Protein AF-A0A8T7JEB2-F1 (afdb_monomer)

Foldseek 3Di:
DDDDCVVVVNDDDPCVVVCVVVVVVV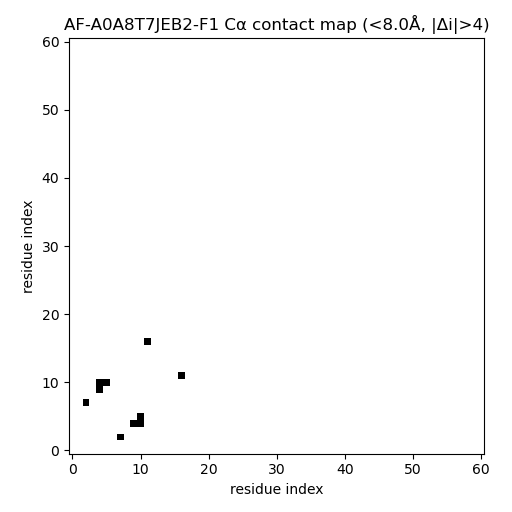VVVVVVPDPDDDDDDDDDPDPDPPPPDPDDPDDDD

Solvent-accessible surface area (backbone atoms only — not comparable to full-atom values): 4377 Å² total; per-residue (Å²): 134,89,78,63,45,71,87,70,65,65,75,78,58,72,68,54,62,52,48,51,52,52,53,50,52,51,54,49,53,53,56,75,71,51,91,76,84,89,79,81,74,86,73,78,78,72,77,71,77,76,94,74,69,101,74,74,98,73,80,87,135

Mean predicted aligned error: 12.62 Å

Structure (mmCIF, N/CA/C/O backbone):
data_AF-A0A8T7JEB2-F1
#
_entry.id   AF-A0A8T7JEB2-F1
#
loop_
_atom_site.group_PDB
_atom_site.id
_atom_site.type_symbol
_atom_site.label_atom_id
_atom_site.label_alt_id
_atom_site.label_comp_id
_atom_site.label_asym_id
_atom_site.label_entity_id
_atom_site.label_seq_id
_atom_site.pdbx_PDB_ins_code
_atom_site.Cartn_x
_atom_site.Cartn_y
_atom_site.Cartn_z
_atom_site.occupancy
_atom_site.B_iso_or_equiv
_atom_site.auth_seq_id
_atom_site.auth_comp_id
_atom_site.auth_asym_id
_atom_site.auth_atom_id
_atom_site.pdbx_PDB_model_num
ATOM 1 N N . GLU A 1 1 ? -12.634 -20.154 17.458 1.00 81.12 1 GLU A N 1
ATOM 2 C CA . GLU A 1 1 ? -13.917 -20.145 16.725 1.00 81.12 1 GLU A CA 1
ATOM 3 C C . GLU A 1 1 ? -13.978 -18.921 15.836 1.00 81.12 1 GLU A C 1
ATOM 5 O O . GLU A 1 1 ? -13.280 -17.953 16.114 1.00 81.12 1 GLU A O 1
ATOM 10 N N . TYR A 1 2 ? -14.775 -18.978 14.775 1.00 91.00 2 TYR A N 1
ATOM 11 C CA . TYR A 1 2 ? -15.146 -17.785 14.017 1.00 91.00 2 TYR A CA 1
ATOM 12 C C . TYR A 1 2 ? -16.281 -17.058 14.745 1.00 91.00 2 TYR A C 1
ATOM 14 O O . TYR A 1 2 ? -17.096 -17.708 15.396 1.00 91.00 2 TYR A O 1
ATOM 22 N N . GLY A 1 3 ? -16.356 -15.736 14.620 1.00 94.25 3 GLY A N 1
ATOM 23 C CA . GLY A 1 3 ? -17.449 -14.951 15.191 1.00 94.25 3 GLY A CA 1
ATOM 24 C C . GLY A 1 3 ? -17.361 -13.471 14.830 1.00 94.25 3 GLY A C 1
ATOM 25 O O . GLY A 1 3 ? -16.566 -13.088 13.968 1.00 94.25 3 GLY A O 1
ATOM 26 N N . ASP A 1 4 ? -18.214 -12.665 15.460 1.00 96.88 4 ASP A N 1
ATOM 27 C CA . ASP A 1 4 ? -18.369 -11.246 15.145 1.00 96.88 4 ASP A CA 1
ATOM 28 C C . ASP A 1 4 ? -17.153 -10.417 15.593 1.00 96.88 4 ASP A C 1
ATOM 30 O O . ASP A 1 4 ? -16.772 -10.398 16.763 1.00 96.88 4 ASP A O 1
ATOM 34 N N . MET A 1 5 ? -16.528 -9.716 14.645 1.00 95.75 5 MET A N 1
ATOM 35 C CA . MET A 1 5 ? -15.292 -8.970 14.897 1.00 95.75 5 MET A CA 1
ATOM 36 C C . MET A 1 5 ? -15.508 -7.712 15.748 1.00 95.75 5 MET A C 1
ATOM 38 O O . MET A 1 5 ? -14.581 -7.297 16.446 1.00 95.75 5 MET A O 1
ATOM 42 N N . PHE A 1 6 ? -16.708 -7.119 15.730 1.00 95.38 6 PHE A N 1
ATOM 43 C CA . PHE A 1 6 ? -17.029 -5.963 16.568 1.00 95.38 6 PHE A CA 1
ATOM 44 C C . PHE A 1 6 ? -17.208 -6.379 18.027 1.00 95.38 6 PHE A C 1
ATOM 46 O O . PHE A 1 6 ? -16.624 -5.745 18.906 1.00 95.38 6 PHE A O 1
ATOM 53 N N . GLU A 1 7 ? -17.949 -7.458 18.289 1.00 96.81 7 GLU A N 1
ATOM 54 C CA . GLU A 1 7 ? -18.129 -8.010 19.640 1.00 96.81 7 GLU A CA 1
ATOM 55 C C . GLU A 1 7 ? -16.800 -8.480 20.247 1.00 96.81 7 GLU A C 1
ATOM 57 O O . GLU A 1 7 ? -16.564 -8.324 21.445 1.00 96.81 7 GLU A O 1
ATOM 62 N N . MET A 1 8 ? -15.895 -8.989 19.410 1.00 96.44 8 MET A N 1
ATOM 63 C CA . MET A 1 8 ? -14.536 -9.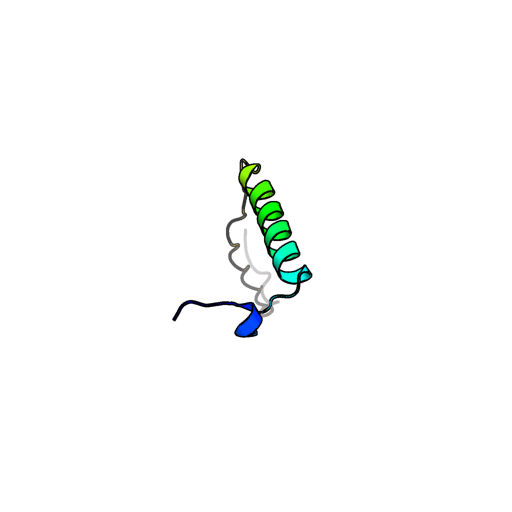371 19.806 1.00 96.44 8 MET A CA 1
ATOM 64 C C . MET A 1 8 ? -13.581 -8.177 19.986 1.00 96.44 8 MET A C 1
ATOM 66 O O . MET A 1 8 ? -12.446 -8.372 20.421 1.00 96.44 8 MET A O 1
ATOM 70 N N . GLY A 1 9 ? -14.001 -6.951 19.651 1.00 96.31 9 GLY A N 1
ATOM 71 C CA . GLY A 1 9 ? -13.179 -5.740 19.764 1.00 96.31 9 GLY A CA 1
ATOM 72 C C . GLY A 1 9 ? -12.056 -5.627 18.725 1.00 96.31 9 GLY A C 1
ATOM 73 O O . GLY A 1 9 ? -11.132 -4.833 18.905 1.00 96.31 9 GLY A O 1
ATOM 74 N N . ILE A 1 10 ? -12.119 -6.397 17.635 1.00 96.06 10 ILE A N 1
ATOM 75 C CA . ILE A 1 10 ? -11.149 -6.370 16.534 1.00 96.06 10 ILE A CA 1
ATOM 76 C C . ILE A 1 10 ? -11.607 -5.312 15.525 1.00 96.06 10 ILE A C 1
ATOM 78 O O . ILE A 1 10 ? -12.311 -5.607 14.559 1.00 96.06 10 ILE A O 1
ATOM 82 N N . ILE A 1 11 ? -11.236 -4.057 15.777 1.00 95.62 11 ILE A N 1
ATOM 83 C CA . ILE A 1 11 ? -11.684 -2.906 14.985 1.00 95.62 11 ILE A CA 1
ATOM 84 C C . ILE A 1 11 ? -10.479 -2.169 14.405 1.00 95.62 11 ILE A C 1
ATOM 86 O O . ILE A 1 11 ? -9.633 -1.666 15.144 1.00 95.62 11 ILE A O 1
ATOM 90 N N . ASP A 1 12 ? -10.457 -2.030 13.079 1.00 97.62 12 ASP A N 1
ATOM 91 C CA . ASP A 1 12 ? -9.477 -1.204 12.381 1.00 97.62 12 ASP A CA 1
ATOM 92 C C . ASP A 1 12 ? -10.015 0.214 12.134 1.00 97.62 12 ASP A C 1
ATOM 94 O O . ASP A 1 12 ? -11.162 0.390 11.705 1.00 97.62 12 ASP A O 1
ATOM 98 N N . PRO A 1 13 ? -9.200 1.266 12.337 1.00 97.88 13 PRO A N 1
ATOM 99 C CA . PRO A 1 13 ? -9.597 2.619 11.979 1.00 97.88 13 PRO A CA 1
ATOM 100 C C . PRO A 1 13 ? -9.870 2.733 10.475 1.00 97.88 13 PRO A C 1
ATOM 102 O O . PRO A 1 13 ? -9.039 2.338 9.658 1.00 97.88 13 PRO A O 1
ATOM 105 N N . THR A 1 14 ? -10.960 3.402 10.085 1.00 97.62 14 THR A N 1
ATOM 106 C CA . THR A 1 14 ? -11.342 3.593 8.668 1.00 97.62 14 THR A CA 1
ATOM 107 C C . THR A 1 14 ? -10.194 4.107 7.794 1.00 97.62 14 THR A C 1
ATOM 109 O O . THR A 1 14 ? -10.038 3.706 6.640 1.00 97.62 14 THR A O 1
ATOM 112 N N . LYS A 1 15 ? -9.360 5.000 8.342 1.00 98.19 15 LYS A N 1
ATOM 113 C CA . LYS A 1 15 ? -8.201 5.556 7.636 1.00 98.19 15 LYS A CA 1
ATOM 114 C C . LYS A 1 15 ? -7.162 4.483 7.288 1.00 98.19 15 LYS A C 1
ATOM 116 O O . LYS A 1 15 ? -6.562 4.585 6.223 1.00 98.19 15 LYS A O 1
ATOM 121 N N . VAL A 1 16 ? -6.951 3.487 8.151 1.00 98.44 16 VAL A N 1
ATOM 122 C CA . VAL A 1 16 ? -5.940 2.435 7.961 1.00 98.44 16 VAL A CA 1
ATOM 123 C C . VAL A 1 16 ? -6.305 1.581 6.755 1.00 98.44 16 VAL A C 1
ATOM 125 O O . VAL A 1 16 ? -5.546 1.553 5.789 1.00 98.44 16 VAL A O 1
ATOM 128 N N . THR A 1 17 ? -7.498 0.985 6.745 1.00 98.06 17 THR A N 1
ATOM 129 C CA . THR A 1 17 ? -7.942 0.122 5.640 1.00 98.06 17 THR A CA 1
ATOM 130 C C . THR A 1 17 ? -8.041 0.893 4.324 1.00 98.06 17 THR A C 1
ATOM 132 O O . THR A 1 17 ? -7.591 0.406 3.285 1.00 98.06 17 THR A O 1
ATOM 135 N N . ARG A 1 18 ? -8.558 2.134 4.356 1.00 98.50 18 ARG A N 1
ATOM 136 C CA . ARG A 1 18 ? -8.671 2.974 3.153 1.00 98.50 18 ARG A CA 1
ATOM 137 C C . ARG A 1 18 ? -7.306 3.279 2.545 1.00 98.50 18 ARG A C 1
ATOM 139 O O . ARG A 1 18 ? -7.124 3.103 1.343 1.00 98.50 18 ARG A O 1
ATOM 146 N N . LEU A 1 19 ? -6.363 3.758 3.356 1.00 98.56 19 LEU A N 1
ATOM 147 C CA . LEU A 1 19 ? -5.039 4.121 2.858 1.00 98.56 19 LEU A CA 1
ATOM 148 C C . LEU A 1 19 ? -4.238 2.891 2.440 1.00 98.56 19 LEU A C 1
ATOM 150 O O . LEU A 1 19 ? -3.548 2.962 1.429 1.00 98.56 19 LEU A O 1
ATOM 154 N N . ALA A 1 20 ? -4.357 1.769 3.155 1.00 98.62 20 ALA A N 1
ATOM 155 C CA . ALA A 1 20 ? -3.699 0.523 2.771 1.00 98.62 20 ALA A CA 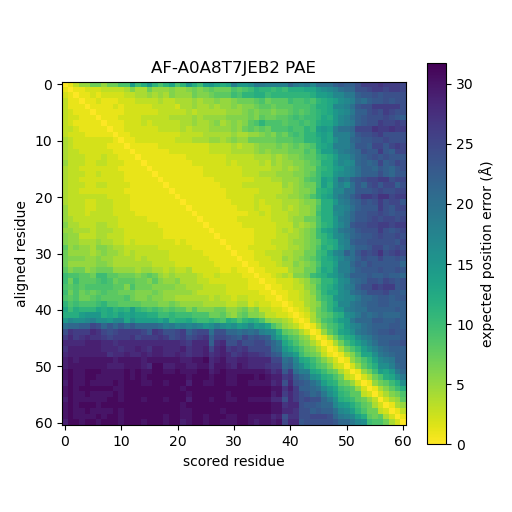1
ATOM 156 C C . ALA A 1 20 ? -4.110 0.095 1.354 1.00 98.62 20 ALA A C 1
ATOM 158 O O . ALA A 1 20 ? -3.244 -0.109 0.502 1.00 98.62 20 ALA A O 1
ATOM 159 N N . LEU A 1 21 ? -5.418 0.057 1.071 1.00 98.44 21 LEU A N 1
ATOM 160 C CA . LEU A 1 21 ? -5.927 -0.298 -0.254 1.00 98.44 21 LEU A CA 1
ATOM 161 C C . LEU A 1 21 ? -5.499 0.713 -1.326 1.00 98.44 21 LEU A C 1
ATOM 163 O O . LEU A 1 21 ? -5.006 0.319 -2.380 1.00 98.44 21 LEU A O 1
ATOM 167 N N . GLN A 1 22 ? -5.671 2.011 -1.064 1.00 98.56 22 GLN A N 1
ATOM 168 C CA . GLN A 1 22 ? -5.360 3.063 -2.037 1.00 98.56 22 GLN A CA 1
ATOM 169 C C . GLN A 1 22 ? -3.869 3.102 -2.392 1.00 98.56 22 GLN A C 1
ATOM 171 O O . GLN A 1 22 ? -3.519 3.194 -3.568 1.00 98.56 22 GLN A O 1
ATOM 176 N N . ASN A 1 23 ? -2.988 2.992 -1.397 1.00 98.38 23 ASN A N 1
ATOM 177 C CA . ASN A 1 23 ? -1.544 3.010 -1.617 1.00 98.38 23 ASN A CA 1
ATOM 178 C C . ASN A 1 23 ? -1.077 1.748 -2.353 1.00 98.38 23 ASN A C 1
ATOM 180 O O . ASN A 1 23 ? -0.275 1.851 -3.280 1.00 98.38 23 ASN A O 1
ATOM 184 N N . ALA A 1 24 ? -1.611 0.576 -1.989 1.00 98.50 24 ALA A N 1
ATOM 185 C CA . ALA A 1 24 ? -1.302 -0.673 -2.680 1.00 98.50 24 ALA A CA 1
ATOM 186 C C . ALA A 1 24 ? -1.750 -0.630 -4.147 1.00 98.50 24 ALA A C 1
ATOM 188 O O . ALA A 1 24 ? -0.960 -0.936 -5.039 1.00 98.50 24 ALA A O 1
ATOM 189 N N . ALA A 1 25 ? -2.984 -0.186 -4.406 1.00 98.44 25 ALA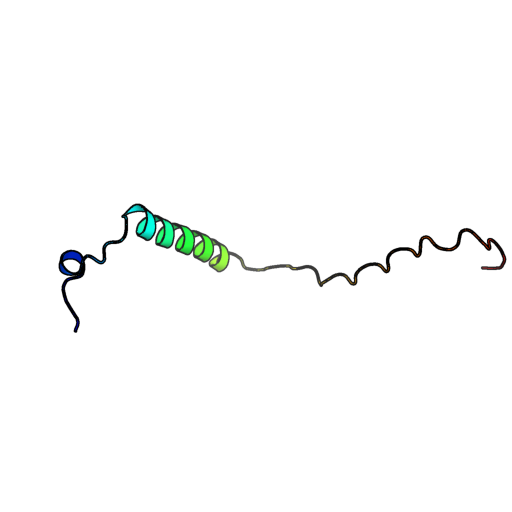 A N 1
ATOM 190 C CA . ALA A 1 25 ? -3.504 -0.039 -5.762 1.00 98.44 25 ALA A CA 1
ATOM 191 C C . ALA A 1 25 ? -2.685 0.966 -6.590 1.00 98.44 25 ALA A C 1
ATOM 193 O O . ALA A 1 25 ? -2.424 0.714 -7.762 1.00 98.44 25 ALA A O 1
ATOM 194 N N . SER A 1 26 ? -2.237 2.069 -5.981 1.00 98.50 26 SER A N 1
ATOM 195 C CA . SER A 1 26 ? -1.388 3.074 -6.635 1.00 98.50 26 SER A CA 1
ATOM 196 C C . SER A 1 26 ? -0.052 2.487 -7.109 1.00 98.50 26 SER A C 1
ATOM 198 O O . SER A 1 26 ? 0.295 2.601 -8.285 1.00 98.50 26 SER A O 1
ATOM 200 N N . VAL A 1 27 ? 0.670 1.787 -6.225 1.00 97.94 27 VAL A N 1
ATOM 201 C CA . VAL A 1 27 ? 1.945 1.142 -6.584 1.00 97.94 27 VAL A CA 1
ATOM 202 C C . VAL A 1 27 ? 1.725 0.032 -7.611 1.00 97.94 27 VAL A C 1
ATOM 204 O O . VAL A 1 27 ? 2.480 -0.065 -8.575 1.00 97.94 27 VAL A O 1
ATOM 207 N N . ALA A 1 28 ? 0.674 -0.777 -7.454 1.00 98.00 28 ALA A N 1
ATOM 2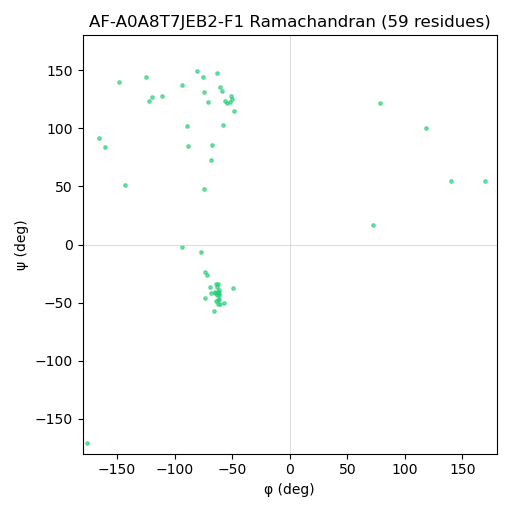08 C CA . ALA A 1 28 ? 0.348 -1.828 -8.412 1.00 98.00 28 ALA A CA 1
ATOM 209 C C . ALA A 1 28 ? 0.050 -1.261 -9.810 1.00 98.00 28 ALA A C 1
ATOM 211 O O . ALA A 1 28 ? 0.557 -1.788 -10.796 1.00 98.00 28 ALA A O 1
ATOM 212 N N . ALA A 1 29 ? -0.711 -0.166 -9.903 1.00 97.69 29 ALA A N 1
ATOM 213 C CA . ALA A 1 29 ? -1.003 0.496 -11.172 1.00 97.69 29 ALA A CA 1
ATOM 214 C C . ALA A 1 29 ? 0.272 1.014 -11.858 1.00 97.69 29 ALA A C 1
ATOM 216 O O . ALA A 1 29 ? 0.443 0.828 -13.066 1.00 97.69 29 ALA A O 1
ATOM 217 N N . LEU A 1 30 ? 1.190 1.604 -11.087 1.00 96.88 30 LEU A N 1
ATOM 218 C CA . LEU A 1 30 ? 2.496 2.028 -11.588 1.00 96.88 30 LEU A CA 1
ATOM 219 C C . LEU A 1 30 ? 3.308 0.838 -12.118 1.00 96.88 30 LEU A C 1
ATOM 221 O O . LEU A 1 30 ? 3.8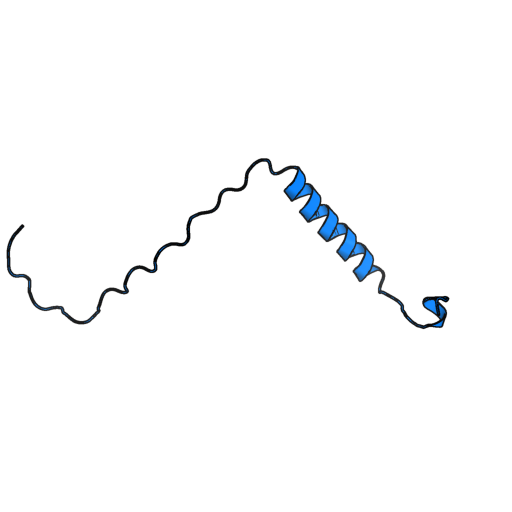15 0.897 -13.233 1.00 96.88 30 LEU A O 1
ATOM 225 N N . MET A 1 31 ? 3.382 -0.262 -11.365 1.00 95.75 31 MET A N 1
ATOM 226 C CA . MET A 1 31 ? 4.141 -1.448 -11.776 1.00 95.75 31 MET A CA 1
ATOM 227 C C . MET A 1 31 ? 3.558 -2.119 -13.025 1.00 95.75 31 MET A C 1
ATOM 229 O O . MET A 1 31 ? 4.315 -2.502 -13.908 1.00 95.75 31 MET A O 1
ATOM 233 N N . ILE A 1 32 ? 2.228 -2.228 -13.130 1.00 96.94 32 ILE A N 1
ATOM 234 C CA . ILE A 1 32 ? 1.551 -2.858 -14.280 1.00 96.94 32 ILE A CA 1
ATOM 235 C C . ILE A 1 32 ? 1.795 -2.087 -15.582 1.00 96.94 32 ILE A C 1
ATOM 237 O O . ILE A 1 32 ? 1.869 -2.691 -16.644 1.00 96.94 32 ILE A O 1
ATOM 241 N N . THR A 1 33 ? 1.898 -0.761 -15.508 1.00 96.62 33 THR A N 1
ATOM 242 C CA . THR A 1 33 ? 2.079 0.105 -16.687 1.00 96.62 33 THR A CA 1
ATOM 243 C C . THR A 1 33 ? 3.546 0.412 -16.990 1.00 96.62 33 THR A C 1
ATOM 245 O O . THR A 1 33 ? 3.850 1.093 -17.969 1.00 96.62 33 THR A O 1
ATOM 248 N N . THR A 1 34 ? 4.469 -0.087 -16.163 1.00 95.75 34 THR A N 1
ATOM 249 C CA . THR A 1 34 ? 5.909 0.061 -16.371 1.00 95.75 34 THR A CA 1
ATOM 250 C C . THR A 1 34 ? 6.431 -1.104 -17.208 1.00 95.75 34 THR A C 1
ATOM 252 O O . THR A 1 34 ? 6.667 -2.194 -16.699 1.00 95.75 34 THR A O 1
ATOM 255 N N . GLU A 1 35 ? 6.661 -0.856 -18.496 1.00 95.31 35 GLU A N 1
ATOM 256 C CA . GLU A 1 35 ? 7.143 -1.870 -19.450 1.00 95.31 35 GLU A CA 1
ATOM 257 C C . GLU A 1 35 ? 8.629 -2.240 -19.263 1.00 95.31 35 GLU A C 1
ATOM 259 O O . GLU A 1 35 ? 9.064 -3.316 -19.670 1.00 95.31 35 GLU A O 1
ATOM 264 N N . ALA A 1 36 ? 9.435 -1.358 -18.661 1.00 94.69 36 ALA A N 1
ATOM 265 C CA . ALA A 1 36 ? 10.857 -1.600 -18.431 1.00 94.69 36 ALA A CA 1
ATOM 266 C C . ALA A 1 36 ? 11.356 -0.916 -17.153 1.00 94.69 36 ALA A C 1
ATOM 268 O O . ALA A 1 36 ? 11.027 0.238 -16.879 1.00 94.69 36 ALA A O 1
ATOM 269 N N . MET A 1 37 ? 12.213 -1.614 -16.408 1.00 93.25 37 MET A N 1
ATOM 270 C CA . MET A 1 37 ? 12.965 -1.068 -15.277 1.00 93.25 37 MET A CA 1
ATOM 271 C C . MET A 1 37 ? 14.460 -1.195 -15.565 1.00 93.25 37 MET A C 1
ATOM 273 O O . MET A 1 37 ? 14.944 -2.279 -15.883 1.00 93.25 37 MET A O 1
ATOM 277 N N . VAL A 1 38 ? 15.191 -0.086 -15.452 1.00 94.56 38 VAL A N 1
ATOM 278 C CA . VAL A 1 38 ? 16.645 -0.039 -15.650 1.00 94.56 38 VAL A CA 1
ATOM 279 C C . VAL A 1 38 ? 17.306 0.224 -14.305 1.00 94.56 38 VAL A C 1
ATOM 281 O O . VAL A 1 38 ? 16.953 1.181 -13.619 1.00 94.56 38 VAL A O 1
ATOM 284 N N . ALA A 1 39 ? 18.269 -0.617 -13.937 1.00 95.00 39 ALA A N 1
ATOM 285 C CA . ALA A 1 39 ? 19.075 -0.459 -12.733 1.00 95.00 39 ALA A CA 1
ATOM 286 C C . ALA A 1 39 ? 20.565 -0.456 -13.094 1.00 95.00 39 ALA A C 1
ATOM 288 O O . ALA A 1 39 ? 20.992 -1.175 -13.998 1.00 95.00 39 ALA A O 1
ATOM 289 N N . GLU A 1 40 ? 21.357 0.350 -12.384 1.00 93.38 40 GLU A N 1
ATOM 290 C CA . GLU A 1 40 ? 22.818 0.293 -12.473 1.00 93.38 40 GLU A CA 1
ATOM 291 C C . GLU A 1 40 ? 23.340 -0.930 -11.712 1.00 93.38 40 GLU A C 1
ATOM 293 O O . GLU A 1 40 ? 22.821 -1.291 -10.652 1.00 93.38 40 GLU A O 1
ATOM 298 N N . LEU A 1 41 ? 24.398 -1.554 -12.233 1.00 91.44 41 LEU A N 1
ATOM 299 C CA . LEU A 1 41 ? 25.117 -2.581 -11.487 1.00 91.44 41 LEU A CA 1
ATOM 300 C C . LEU A 1 41 ? 25.743 -1.968 -10.224 1.00 91.44 41 LEU A C 1
ATOM 302 O O . LEU A 1 41 ? 26.171 -0.807 -10.260 1.00 91.44 41 LEU A O 1
ATOM 306 N N . PRO A 1 42 ? 25.846 -2.735 -9.123 1.00 89.06 42 PRO A N 1
ATOM 307 C CA . PRO A 1 42 ? 26.619 -2.316 -7.965 1.00 89.06 42 PRO A CA 1
ATOM 308 C C . PRO A 1 42 ? 28.018 -1.878 -8.401 1.00 89.06 42 PRO A C 1
ATOM 310 O O . PRO A 1 42 ? 28.730 -2.622 -9.076 1.00 89.06 42 PRO A O 1
ATOM 313 N N . LYS A 1 43 ? 28.402 -0.655 -8.035 1.00 85.62 43 LYS A N 1
ATOM 314 C CA . LYS A 1 43 ? 29.760 -0.162 -8.261 1.00 85.62 43 LYS A CA 1
ATOM 315 C C . LYS A 1 43 ? 30.668 -0.836 -7.244 1.00 85.62 43 LYS A C 1
ATOM 317 O O . LYS A 1 43 ? 30.351 -0.834 -6.054 1.00 85.62 43 LYS A O 1
ATOM 322 N N . GLU A 1 44 ? 31.795 -1.382 -7.693 1.00 80.31 44 GLU A N 1
ATOM 323 C CA . GLU A 1 44 ? 32.871 -1.672 -6.752 1.00 80.31 44 GLU A CA 1
ATOM 324 C C . GLU A 1 44 ? 33.259 -0.357 -6.075 1.00 80.31 44 GLU A C 1
ATOM 326 O O . GLU A 1 44 ? 33.385 0.681 -6.734 1.00 80.31 44 GLU A O 1
ATOM 331 N N . ALA A 1 45 ? 33.369 -0.376 -4.746 1.00 75.12 45 ALA A N 1
ATOM 332 C CA . ALA A 1 45 ? 33.857 0.784 -4.025 1.00 75.12 45 ALA A CA 1
ATOM 333 C C . ALA A 1 45 ? 35.236 1.121 -4.596 1.00 75.12 45 ALA A C 1
ATOM 335 O O . ALA A 1 45 ? 36.119 0.263 -4.615 1.00 75.12 45 ALA A O 1
ATOM 336 N N . ALA A 1 46 ? 35.414 2.354 -5.079 1.00 66.75 46 ALA A N 1
ATOM 337 C CA . ALA A 1 46 ? 36.74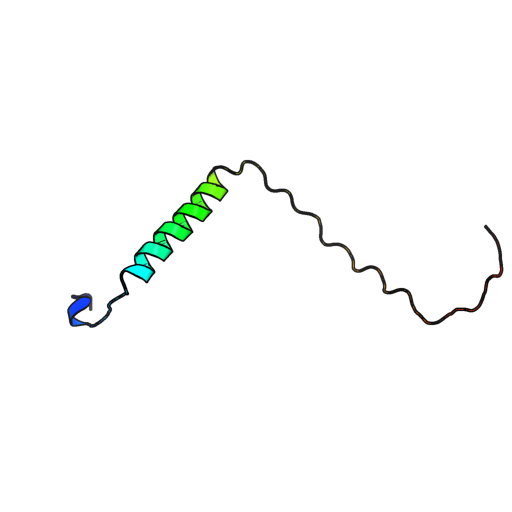3 2.839 -5.407 1.00 66.75 46 ALA A CA 1
ATOM 338 C C . ALA A 1 46 ? 37.612 2.590 -4.173 1.00 66.75 46 ALA A C 1
ATOM 340 O O . ALA A 1 46 ? 37.243 3.027 -3.077 1.00 66.75 46 ALA A O 1
ATOM 341 N N . ALA A 1 47 ? 38.711 1.847 -4.337 1.00 62.47 47 ALA A N 1
ATOM 342 C CA . ALA A 1 47 ? 39.726 1.758 -3.303 1.00 62.47 47 ALA A CA 1
ATOM 343 C C . ALA A 1 47 ? 40.010 3.199 -2.876 1.00 62.47 47 ALA A C 1
ATOM 345 O O . ALA A 1 47 ? 40.387 4.023 -3.714 1.00 62.47 47 ALA A O 1
ATOM 346 N N . ALA A 1 48 ? 39.691 3.529 -1.620 1.00 61.47 48 ALA A N 1
ATOM 347 C CA . ALA A 1 48 ? 39.956 4.857 -1.099 1.00 61.47 48 ALA A CA 1
ATOM 348 C C . ALA A 1 48 ? 41.427 5.149 -1.413 1.00 61.47 48 ALA A C 1
ATOM 350 O O . ALA A 1 48 ? 42.257 4.276 -1.138 1.00 61.47 48 ALA A O 1
ATOM 351 N N . PRO A 1 49 ? 41.756 6.285 -2.055 1.00 54.66 49 PRO A N 1
ATOM 352 C CA . PRO A 1 49 ? 43.144 6.592 -2.331 1.00 54.66 49 PRO A CA 1
ATOM 353 C C . PRO A 1 49 ? 43.879 6.530 -0.999 1.00 54.66 49 PRO A C 1
ATOM 355 O O . PRO A 1 49 ? 43.486 7.196 -0.038 1.00 54.66 49 PRO A O 1
ATOM 358 N N . ASP A 1 50 ? 44.883 5.659 -0.936 1.00 56.25 50 ASP A N 1
ATOM 359 C CA . ASP A 1 50 ? 45.771 5.566 0.206 1.00 56.25 50 ASP A CA 1
ATOM 360 C C . ASP A 1 50 ? 46.407 6.950 0.368 1.00 56.25 50 ASP A C 1
ATOM 362 O O . ASP A 1 50 ? 47.265 7.364 -0.414 1.00 56.25 50 ASP A O 1
ATOM 366 N N . MET A 1 51 ? 45.916 7.724 1.338 1.00 54.56 51 MET A N 1
ATOM 367 C CA . MET A 1 51 ? 46.450 9.034 1.722 1.00 54.56 51 MET A CA 1
ATOM 368 C C . MET A 1 51 ? 47.752 8.836 2.513 1.00 54.56 51 MET A C 1
ATOM 370 O O . MET A 1 51 ? 47.947 9.399 3.589 1.00 54.56 51 MET A O 1
ATOM 374 N N . GLY A 1 52 ? 48.636 8.000 1.973 1.00 52.53 52 GLY A N 1
ATOM 375 C CA . GLY A 1 52 ? 49.814 7.449 2.617 1.00 52.53 52 GLY A CA 1
ATOM 376 C C . GLY A 1 52 ? 50.978 7.334 1.641 1.00 52.53 52 GLY A C 1
ATOM 377 O O . GLY A 1 52 ? 51.578 6.277 1.520 1.00 52.53 52 GLY A O 1
ATOM 378 N N . GLY A 1 53 ? 51.320 8.406 0.917 1.00 45.22 53 GLY A N 1
ATOM 379 C CA . GLY A 1 53 ? 52.513 8.342 0.070 1.00 45.22 53 GLY A CA 1
ATOM 380 C C . GLY A 1 53 ? 52.723 9.483 -0.909 1.00 45.22 53 GLY A C 1
ATOM 381 O O . GLY A 1 53 ? 52.930 9.239 -2.092 1.00 45.22 53 GLY A O 1
ATOM 382 N N . MET A 1 54 ? 52.741 10.733 -0.441 1.00 51.03 54 MET A N 1
ATOM 383 C CA . MET A 1 54 ? 53.381 11.825 -1.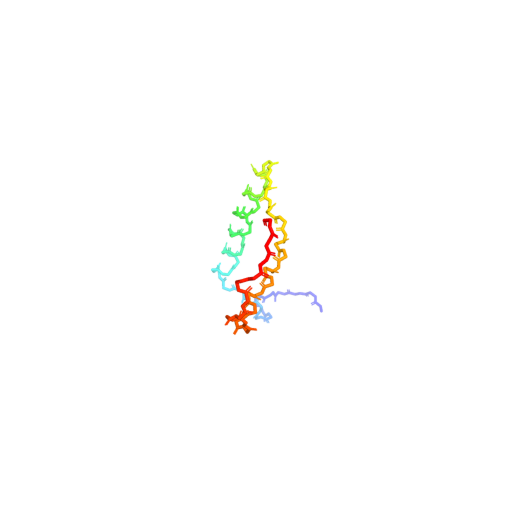188 1.00 51.03 54 MET A CA 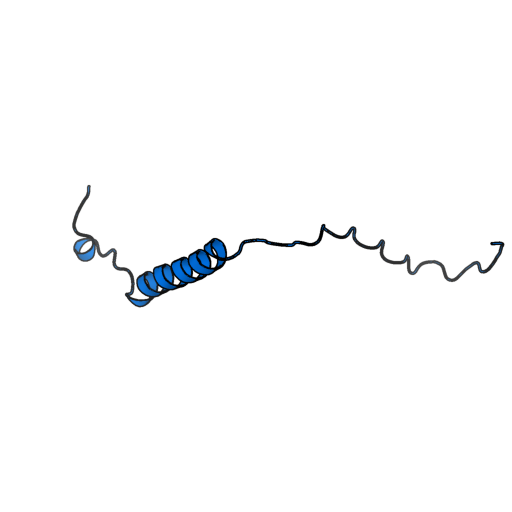1
ATOM 384 C C . MET A 1 54 ? 54.906 11.605 -1.208 1.00 51.03 54 MET A C 1
ATOM 386 O O . MET A 1 54 ? 55.655 12.272 -0.497 1.00 51.03 54 MET A O 1
ATOM 390 N N . GLY A 1 55 ? 55.375 10.632 -1.988 1.00 51.50 55 GLY A N 1
ATOM 391 C CA . GLY A 1 55 ? 56.790 10.291 -2.067 1.00 51.50 55 GLY A CA 1
ATOM 392 C C . GLY A 1 55 ? 57.100 9.403 -3.261 1.00 51.50 55 GLY A C 1
ATOM 393 O O . GLY A 1 55 ? 57.061 8.186 -3.145 1.00 51.50 55 GLY A O 1
ATOM 394 N N . GLY A 1 56 ? 57.452 10.019 -4.391 1.00 47.62 56 GLY A N 1
ATOM 395 C CA . GLY A 1 56 ? 58.094 9.301 -5.494 1.00 47.62 56 GLY A CA 1
ATOM 396 C C . GLY A 1 56 ? 57.635 9.695 -6.891 1.00 47.62 56 GLY A C 1
ATOM 397 O O . GLY A 1 56 ? 57.263 8.832 -7.674 1.00 47.62 56 GLY A O 1
ATOM 398 N N . MET A 1 57 ? 57.707 10.983 -7.243 1.00 53.66 57 MET A N 1
ATOM 399 C CA . MET A 1 57 ? 57.774 11.391 -8.651 1.00 53.66 57 MET A CA 1
ATOM 400 C C . MET A 1 57 ? 59.127 10.922 -9.208 1.00 53.66 57 MET A C 1
ATOM 402 O O . MET A 1 57 ? 60.117 11.652 -9.159 1.00 53.66 57 MET A O 1
ATOM 406 N N . GLY A 1 58 ? 59.189 9.674 -9.663 1.00 50.50 58 GLY A N 1
ATOM 407 C CA . GLY A 1 58 ? 60.427 9.057 -10.115 1.00 50.50 58 GLY A CA 1
ATOM 408 C C . GLY A 1 58 ? 60.187 7.853 -11.011 1.00 50.50 58 GLY A C 1
ATOM 409 O O . GLY A 1 58 ? 60.284 6.724 -10.550 1.00 50.50 58 GLY A O 1
ATOM 410 N N . GLY A 1 59 ? 59.968 8.113 -12.302 1.00 49.62 59 GLY A N 1
ATOM 411 C CA . GLY A 1 59 ? 60.375 7.182 -13.354 1.00 49.62 59 GLY A CA 1
ATOM 412 C C . GLY A 1 59 ? 59.268 6.601 -14.230 1.00 49.62 59 GLY A C 1
ATOM 413 O O . GLY A 1 59 ? 58.721 5.557 -13.919 1.00 49.62 59 GLY A O 1
ATOM 414 N N . MET A 1 60 ? 59.150 7.210 -15.415 1.00 46.41 60 MET A N 1
ATOM 415 C CA . MET A 1 60 ? 58.993 6.544 -16.716 1.00 46.41 60 MET A CA 1
ATOM 416 C C . MET A 1 60 ? 57.606 5.997 -17.116 1.00 46.41 60 MET A C 1
ATOM 418 O O . MET A 1 60 ? 57.098 5.057 -16.518 1.00 46.41 60 MET A O 1
ATOM 422 N N . MET A 1 61 ? 57.154 6.531 -18.265 1.00 42.34 61 MET A N 1
ATOM 423 C CA . MET A 1 61 ? 55.940 6.268 -19.068 1.00 42.34 61 MET A CA 1
ATOM 424 C C . MET A 1 61 ? 54.686 7.035 -18.659 1.00 42.34 61 MET A C 1
ATOM 426 O O . MET A 1 61 ? 54.009 6.647 -17.688 1.00 42.34 61 MET A O 1
#

pLDDT: mean 83.93, std 19.28, range [42.34, 98.62]

Sequence (61 aa):
EYGDMFEMGIIDPTKVTRLALQNAASVAALMITTEAMVAELPKEAAAAPDMGGMGGMGGMM

Secondary structure (DSSP, 8-state):
----TTTTT----HHHHHHHHHHHHHHHHHHHH------PPPPPPP----S----------

Radius of gyration: 28.99 Å; Cα contacts (8 Å, |Δi|>4): 5; chains: 1; bounding box: 79×32×39 Å